Protein AF-A0A9E3FLU5-F1 (afdb_monomer)

Radius of gyration: 18.05 Å; Cα contacts (8 Å, |Δi|>4): 45; chains: 1; bounding box: 51×26×48 Å

Sequence (81 aa):
MAFDDKEALATIEKFIDYLWSGPREPAKIYIQESDLPLILPKASDGTYAAAMATVDDMNAFVERLMKEADAAANMDWWLVD

Foldseek 3Di:
DDDDPPVVVVVVVVVVCVCCPDLCVLVCCVPPPLPDDDDVVCVVVCVVVQCSPDNVSSVVVSVVVVVVVVCVVVVVVPPDD

Solvent-accessible surface area (backbone atoms only — not comparable to full-atom values): 4837 Å² total; per-residue (Å²): 135,80,86,59,66,68,62,51,51,58,49,51,53,54,47,53,54,55,59,45,49,69,84,42,33,26,53,46,48,53,77,74,69,57,86,58,79,86,61,70,68,37,67,78,74,42,52,50,64,58,26,41,73,36,60,65,44,26,50,55,49,50,53,50,51,51,51,54,50,51,38,61,72,69,64,51,85,75,78,77,131

pLDDT: mean 91.57, std 10.26, range [52.22, 98.5]

Structure (mmCIF, N/CA/C/O backbone):
data_AF-A0A9E3FLU5-F1
#
_entry.id   AF-A0A9E3FLU5-F1
#
loop_
_atom_site.group_PDB
_atom_site.id
_atom_site.type_symbol
_atom_site.label_atom_id
_atom_site.label_alt_id
_atom_site.label_comp_id
_atom_site.label_asym_id
_atom_site.label_entity_id
_atom_site.label_seq_id
_atom_site.pdbx_PDB_ins_code
_atom_site.Cartn_x
_atom_site.Cartn_y
_atom_site.Cartn_z
_atom_site.occupancy
_atom_site.B_iso_or_equiv
_atom_site.auth_seq_id
_atom_site.auth_comp_id
_atom_site.auth_asym_id
_atom_site.auth_atom_id
_atom_site.pdbx_PDB_model_num
ATOM 1 N N . MET A 1 1 ? -25.959 16.180 25.787 1.00 64.06 1 MET A N 1
ATOM 2 C CA . MET A 1 1 ? -24.711 15.425 25.562 1.00 64.06 1 MET A CA 1
ATOM 3 C C . MET A 1 1 ? -23.693 16.400 25.015 1.00 64.06 1 MET A C 1
ATOM 5 O O . MET A 1 1 ? -24.023 17.094 24.063 1.00 64.06 1 MET A O 1
ATOM 9 N N . ALA A 1 2 ? -22.532 16.514 25.654 1.00 86.38 2 ALA A N 1
ATOM 10 C CA . ALA A 1 2 ? -21.374 17.158 25.045 1.00 86.38 2 ALA A CA 1
ATOM 11 C C . ALA A 1 2 ? -20.601 16.085 24.267 1.00 86.38 2 ALA A C 1
ATOM 13 O O . ALA A 1 2 ? -20.645 14.915 24.649 1.00 86.38 2 ALA A O 1
ATOM 14 N N . PHE A 1 3 ? -19.966 16.469 23.168 1.00 89.94 3 PHE A N 1
ATOM 15 C CA . PHE A 1 3 ? -19.059 15.588 22.442 1.00 89.94 3 PHE A CA 1
ATOM 16 C C . PHE A 1 3 ? -17.794 15.358 23.282 1.00 89.94 3 PHE A C 1
ATOM 18 O O . PHE A 1 3 ? -17.304 16.297 23.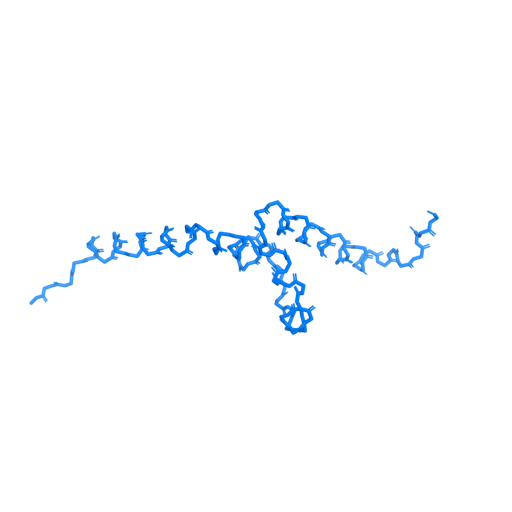909 1.00 89.94 3 PHE A O 1
ATOM 25 N N . ASP A 1 4 ? -17.310 14.117 23.333 1.00 94.75 4 ASP A N 1
ATOM 26 C CA . ASP A 1 4 ? -16.080 13.758 24.044 1.00 94.75 4 ASP A CA 1
ATOM 27 C C . ASP A 1 4 ? -14.914 13.699 23.049 1.00 94.75 4 ASP A C 1
ATOM 29 O O . ASP A 1 4 ? -14.669 12.680 22.397 1.00 94.75 4 ASP A O 1
ATOM 33 N N . ASP A 1 5 ? -14.194 14.817 22.929 1.00 95.19 5 ASP A N 1
ATOM 34 C CA . ASP A 1 5 ? -13.030 14.943 22.044 1.00 95.19 5 ASP A CA 1
ATOM 35 C C . ASP A 1 5 ? -11.952 13.893 22.350 1.00 95.19 5 ASP A C 1
ATOM 37 O O . ASP A 1 5 ? -11.282 13.388 21.447 1.00 95.19 5 ASP A O 1
ATOM 41 N N . LYS A 1 6 ? -11.773 13.545 23.630 1.00 96.19 6 LYS A N 1
ATOM 42 C CA . LYS A 1 6 ? -10.712 12.636 24.066 1.00 96.19 6 LYS A CA 1
ATOM 43 C C . LYS A 1 6 ? -11.019 11.206 23.641 1.00 96.19 6 LYS A C 1
ATOM 45 O O . LYS A 1 6 ? -10.129 10.509 23.155 1.00 96.19 6 LYS A O 1
ATOM 50 N N . GLU A 1 7 ? -12.262 10.769 23.819 1.00 96.62 7 GLU A N 1
ATOM 51 C CA . GLU A 1 7 ? -12.705 9.453 23.356 1.00 96.62 7 GLU A CA 1
ATOM 52 C C . GLU A 1 7 ? -12.652 9.351 21.825 1.00 96.62 7 GLU A C 1
ATOM 54 O O . GLU A 1 7 ? -12.203 8.335 21.283 1.00 96.62 7 GLU A O 1
ATOM 59 N N . ALA A 1 8 ? -13.044 10.418 21.123 1.00 96.62 8 ALA A N 1
ATOM 60 C CA . ALA A 1 8 ? -12.998 10.464 19.668 1.00 96.62 8 ALA A CA 1
ATOM 61 C C . ALA A 1 8 ? -11.564 10.323 19.132 1.00 96.62 8 ALA A C 1
ATOM 63 O O . ALA A 1 8 ? -11.310 9.468 18.282 1.00 96.62 8 ALA A O 1
ATOM 64 N N . LEU A 1 9 ? -10.613 11.095 19.670 1.00 97.56 9 LEU A N 1
ATOM 65 C CA . LEU A 1 9 ? -9.200 11.010 19.286 1.00 97.56 9 LEU A CA 1
ATOM 66 C C . LEU A 1 9 ? -8.613 9.624 19.573 1.00 97.56 9 LEU A C 1
ATOM 68 O O . LEU A 1 9 ? -8.024 9.013 18.682 1.00 97.56 9 LEU A O 1
ATOM 72 N N . ALA A 1 10 ? -8.867 9.071 20.763 1.00 97.94 10 ALA A N 1
ATOM 73 C CA . ALA A 1 10 ? -8.399 7.731 21.119 1.00 97.94 10 ALA A CA 1
ATOM 74 C C . ALA A 1 10 ? -8.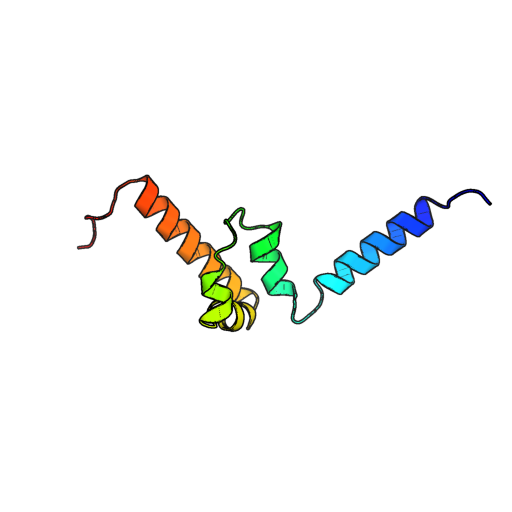974 6.633 20.203 1.00 97.94 10 ALA A C 1
ATOM 76 O O . ALA A 1 10 ? -8.351 5.590 19.999 1.00 97.94 10 ALA A O 1
ATOM 77 N N . THR A 1 11 ? -10.175 6.838 19.659 1.00 98.00 11 THR A N 1
ATOM 78 C CA . THR A 1 11 ? -10.793 5.913 18.699 1.00 98.00 11 THR A CA 1
ATOM 79 C C . THR A 1 11 ? -10.129 6.005 17.327 1.00 98.00 11 THR A C 1
ATOM 81 O O . THR A 1 11 ? -9.884 4.974 16.700 1.00 98.00 11 THR A O 1
ATOM 84 N N . ILE A 1 12 ? -9.798 7.217 16.875 1.00 97.19 12 ILE A N 1
ATOM 85 C CA . ILE A 1 12 ? -9.101 7.450 15.603 1.00 97.19 12 ILE A CA 1
ATOM 86 C C . ILE A 1 12 ? -7.704 6.822 15.629 1.00 97.19 12 ILE A C 1
ATOM 88 O O . ILE A 1 12 ? -7.349 6.109 14.694 1.00 97.19 12 ILE A O 1
ATOM 92 N N . GLU A 1 13 ? -6.940 7.020 16.703 1.00 96.75 13 GLU A N 1
ATOM 93 C CA . GLU A 1 13 ? -5.594 6.444 16.852 1.00 96.75 13 GLU A CA 1
ATOM 94 C C . GLU A 1 13 ? -5.627 4.913 16.758 1.00 96.75 13 GLU A C 1
ATOM 96 O O . GLU A 1 13 ? -4.936 4.322 15.929 1.00 96.75 13 GLU A O 1
ATOM 101 N N . LYS A 1 14 ? -6.533 4.265 17.504 1.00 97.44 14 LYS A N 1
ATOM 102 C CA . LYS A 1 14 ? -6.725 2.806 17.433 1.00 97.44 14 LYS A CA 1
ATOM 103 C C . LYS A 1 14 ? -7.105 2.329 16.036 1.00 97.44 14 LYS A C 1
ATOM 105 O O . LYS A 1 14 ? -6.712 1.237 15.630 1.00 97.44 14 LYS A O 1
ATOM 110 N N . PHE A 1 15 ? -7.908 3.110 15.317 1.00 95.38 15 PHE A N 1
ATOM 111 C CA . PHE A 1 15 ? -8.284 2.774 13.952 1.00 95.38 15 PHE A CA 1
ATOM 112 C C . PHE A 1 15 ? -7.087 2.851 13.001 1.00 95.38 15 PHE A C 1
ATOM 114 O O . PHE A 1 15 ? -6.929 1.950 12.182 1.00 95.38 15 PHE A O 1
ATOM 121 N N . ILE A 1 16 ? -6.243 3.879 13.117 1.00 94.12 16 ILE A N 1
ATOM 122 C CA . ILE A 1 16 ? -5.030 4.029 12.300 1.00 94.12 16 ILE A CA 1
ATOM 123 C C . ILE A 1 16 ? -4.070 2.864 12.558 1.00 94.12 16 ILE A C 1
ATOM 125 O O . ILE A 1 16 ? -3.618 2.230 11.603 1.00 94.12 16 ILE A O 1
ATOM 129 N N . ASP A 1 17 ? -3.829 2.528 13.827 1.00 94.12 17 ASP A N 1
ATOM 130 C CA . ASP A 1 17 ? -2.988 1.390 14.209 1.00 94.12 17 ASP A CA 1
ATOM 131 C C . ASP A 1 17 ? -3.536 0.083 13.631 1.00 94.12 17 ASP A C 1
ATOM 133 O O . ASP A 1 17 ? -2.810 -0.706 13.027 1.00 94.12 17 ASP A O 1
ATOM 137 N N . TYR A 1 18 ? -4.847 -0.137 13.747 1.00 94.38 18 TYR A N 1
ATOM 138 C CA . TYR A 1 18 ? -5.493 -1.312 13.175 1.00 94.38 18 TYR A CA 1
ATOM 139 C C . TYR A 1 18 ? -5.419 -1.343 11.641 1.00 94.38 18 TYR A C 1
ATOM 141 O O . TYR A 1 18 ? -5.186 -2.406 11.054 1.00 94.38 18 TYR A O 1
ATOM 149 N N . LEU A 1 19 ? -5.624 -0.204 10.974 1.00 93.56 19 LEU A N 1
ATOM 150 C CA . LEU A 1 19 ? -5.589 -0.091 9.518 1.00 93.56 19 LEU A CA 1
ATOM 151 C C . LEU A 1 19 ? -4.235 -0.540 8.968 1.00 93.56 19 LEU A C 1
ATOM 153 O O . LEU A 1 19 ? -4.206 -1.319 8.013 1.00 93.56 19 LEU A O 1
ATOM 157 N N . TRP A 1 20 ? -3.151 -0.097 9.604 1.00 93.75 20 TRP A N 1
ATOM 158 C CA . TRP A 1 20 ? -1.786 -0.417 9.192 1.00 93.75 20 TRP A CA 1
ATOM 159 C C . TRP A 1 20 ? -1.202 -1.656 9.853 1.00 93.75 20 TRP A C 1
ATOM 161 O O . TRP A 1 20 ? -0.112 -2.071 9.487 1.00 93.75 20 TRP A O 1
ATOM 171 N N . SER A 1 21 ? -1.934 -2.299 10.759 1.00 89.81 21 SER A N 1
ATOM 172 C CA . SER A 1 21 ? -1.542 -3.608 11.266 1.00 89.81 21 SER A CA 1
ATOM 173 C C . SER A 1 21 ? -1.710 -4.699 10.196 1.00 89.81 21 SER A C 1
ATOM 175 O O . SER A 1 21 ? -2.735 -4.789 9.506 1.00 89.81 21 SER A O 1
ATOM 177 N N . GLY A 1 22 ? -0.708 -5.572 10.080 1.00 89.62 22 GLY A N 1
ATOM 178 C CA . GLY A 1 22 ? -0.803 -6.807 9.308 1.00 89.62 22 GLY A CA 1
ATOM 179 C C . GLY A 1 22 ? -0.716 -6.600 7.787 1.00 89.62 22 GLY A C 1
ATOM 180 O O . GLY A 1 22 ? 0.072 -5.782 7.326 1.00 89.62 22 GLY A O 1
ATOM 181 N N . PRO A 1 23 ? -1.508 -7.320 6.967 1.00 93.44 23 PRO A N 1
ATOM 182 C CA . PRO A 1 23 ? -1.285 -7.398 5.515 1.00 93.44 23 PRO A CA 1
ATOM 183 C C . PRO A 1 23 ? -1.391 -6.077 4.739 1.00 93.44 23 PRO A C 1
ATOM 185 O O . PRO A 1 23 ? -1.053 -6.031 3.563 1.00 93.44 23 PRO A O 1
ATOM 188 N N . ARG A 1 24 ? -1.920 -5.015 5.358 1.00 93.94 24 ARG A N 1
ATOM 189 C CA . ARG A 1 24 ? -2.070 -3.690 4.737 1.00 93.94 24 ARG A CA 1
ATOM 190 C C . ARG A 1 24 ? -0.906 -2.755 5.041 1.00 93.94 24 ARG A C 1
ATOM 192 O O . ARG A 1 24 ? -0.833 -1.702 4.419 1.00 93.94 24 ARG A O 1
ATOM 199 N N . GLU A 1 25 ? -0.016 -3.127 5.956 1.00 95.88 25 GLU A N 1
ATOM 200 C CA . GLU A 1 25 ? 1.165 -2.341 6.315 1.00 95.88 25 GLU A CA 1
ATOM 201 C C . GLU A 1 25 ? 1.978 -1.891 5.090 1.00 95.88 25 GLU A C 1
ATOM 203 O O . GLU A 1 25 ? 2.271 -0.698 5.004 1.00 95.88 25 GLU A O 1
ATOM 208 N N . PRO A 1 26 ? 2.241 -2.740 4.071 1.00 97.31 26 PRO A N 1
ATOM 209 C CA . PRO A 1 26 ? 2.993 -2.289 2.904 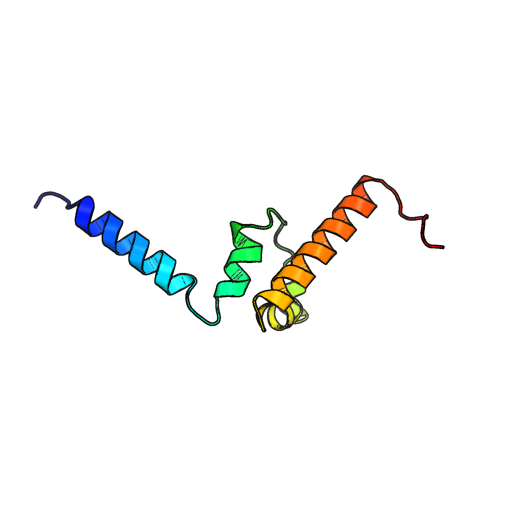1.00 97.31 26 PRO A CA 1
ATOM 210 C C . PRO A 1 26 ? 2.269 -1.169 2.136 1.00 97.31 26 PRO A C 1
ATOM 212 O O . PRO A 1 26 ? 2.900 -0.241 1.642 1.00 97.31 26 PRO A O 1
ATOM 215 N N . ALA A 1 27 ? 0.931 -1.155 2.102 1.00 95.31 27 ALA A N 1
ATOM 216 C CA . ALA A 1 27 ? 0.181 -0.097 1.418 1.00 95.31 27 ALA A CA 1
ATOM 217 C C . ALA A 1 27 ? 0.402 1.282 2.056 1.00 95.31 27 ALA A C 1
ATOM 219 O O . ALA A 1 27 ? 0.314 2.291 1.355 1.00 95.31 27 ALA A O 1
ATOM 220 N N . LYS A 1 28 ? 0.704 1.334 3.360 1.00 96.06 28 LYS A N 1
ATOM 221 C CA . LYS A 1 28 ? 1.019 2.579 4.068 1.00 96.06 28 LYS A CA 1
ATOM 222 C C . LYS A 1 28 ? 2.209 3.287 3.426 1.00 96.06 28 LYS A C 1
ATOM 224 O O . LYS A 1 28 ? 2.123 4.481 3.160 1.00 96.06 28 LYS A O 1
ATOM 229 N N . ILE A 1 29 ? 3.265 2.532 3.125 1.00 96.88 29 ILE A N 1
ATOM 230 C CA . ILE A 1 29 ? 4.514 3.041 2.548 1.00 96.88 29 ILE A CA 1
ATOM 231 C C . ILE A 1 29 ? 4.210 3.750 1.228 1.00 96.88 29 ILE A C 1
ATOM 233 O O . ILE A 1 29 ? 4.552 4.911 1.028 1.00 96.88 29 ILE A O 1
ATOM 237 N N . TYR A 1 30 ? 3.469 3.082 0.342 1.00 96.12 30 TYR A N 1
ATOM 238 C CA . TYR A 1 30 ? 3.136 3.657 -0.956 1.00 96.12 30 TYR A CA 1
ATOM 239 C C . TYR A 1 30 ? 2.181 4.856 -0.844 1.00 96.12 30 TYR A C 1
ATOM 241 O O . TYR A 1 30 ? 2.428 5.897 -1.444 1.00 96.12 30 TYR A O 1
ATOM 249 N N . ILE A 1 31 ? 1.096 4.732 -0.073 1.00 94.00 31 ILE A N 1
ATO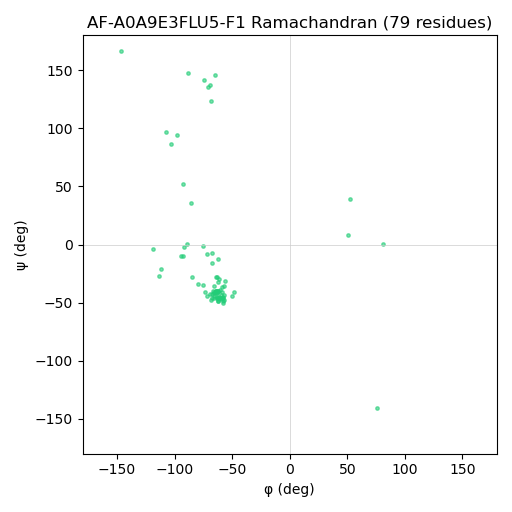M 250 C CA . ILE A 1 31 ? -0.002 5.714 -0.062 1.00 94.00 31 ILE A CA 1
ATOM 251 C C . ILE A 1 31 ? 0.324 6.957 0.777 1.00 94.00 31 ILE A C 1
ATOM 253 O O . ILE A 1 31 ? -0.169 8.037 0.462 1.00 94.00 31 ILE A O 1
ATOM 257 N N . GLN A 1 32 ? 1.082 6.808 1.866 1.00 91.88 32 GLN A N 1
ATOM 258 C CA . GLN A 1 32 ? 1.306 7.873 2.852 1.00 91.88 32 GLN A CA 1
ATOM 259 C C . GLN A 1 32 ? 2.756 8.360 2.903 1.00 91.88 32 GLN A C 1
ATOM 261 O O . GLN A 1 32 ? 2.977 9.495 3.310 1.00 91.88 32 GLN A O 1
ATOM 266 N N . GLU A 1 33 ? 3.735 7.520 2.548 1.00 94.25 33 GLU A N 1
ATOM 267 C CA . GLU A 1 33 ? 5.153 7.806 2.824 1.00 94.25 33 GLU A CA 1
ATOM 268 C C . GLU A 1 33 ? 5.983 8.071 1.555 1.00 94.25 33 GLU A C 1
ATOM 270 O O . GLU A 1 33 ? 7.034 8.696 1.650 1.00 94.25 33 GLU A O 1
ATOM 275 N N . SER A 1 34 ? 5.535 7.620 0.375 1.00 91.69 34 SER A N 1
ATOM 276 C CA . SER A 1 34 ? 6.356 7.651 -0.848 1.00 91.69 34 SER A CA 1
ATOM 277 C C . SER A 1 34 ? 6.203 8.891 -1.738 1.00 91.69 34 SER A C 1
ATOM 279 O O . SER A 1 34 ? 6.961 9.028 -2.693 1.00 91.69 34 SER A O 1
ATOM 281 N N . ASP A 1 35 ? 5.221 9.764 -1.487 1.00 91.00 35 ASP A N 1
ATOM 282 C CA . ASP A 1 35 ? 4.836 10.904 -2.351 1.00 91.00 35 ASP A CA 1
ATOM 283 C C . ASP A 1 35 ? 4.596 10.556 -3.844 1.00 91.00 35 ASP A C 1
ATOM 285 O O . ASP A 1 35 ? 4.375 11.437 -4.682 1.00 91.00 35 ASP A O 1
ATOM 289 N N . LEU A 1 36 ? 4.592 9.266 -4.201 1.00 93.00 36 LEU A N 1
ATOM 290 C CA . LEU A 1 36 ? 4.437 8.803 -5.572 1.00 93.00 36 LEU A CA 1
ATOM 291 C C . LEU A 1 36 ? 2.981 8.954 -6.036 1.00 93.00 36 LEU A C 1
ATOM 293 O O . LEU A 1 36 ? 2.043 8.658 -5.288 1.00 93.00 36 LEU A O 1
ATOM 297 N N . PRO A 1 37 ? 2.753 9.337 -7.305 1.00 92.81 37 PRO A N 1
ATOM 298 C CA . PRO A 1 37 ? 1.415 9.322 -7.868 1.00 92.81 37 PRO A CA 1
ATOM 299 C C . PRO A 1 37 ? 0.891 7.886 -7.953 1.00 92.81 37 PRO A C 1
ATOM 301 O O . PRO A 1 37 ? 1.629 6.948 -8.257 1.00 92.81 37 PRO A O 1
ATOM 304 N N . LEU A 1 38 ? -0.418 7.721 -7.767 1.00 91.94 38 LEU A N 1
ATOM 305 C CA . LEU A 1 38 ? -1.072 6.432 -7.963 1.00 91.94 38 LEU A CA 1
ATOM 306 C C . LEU A 1 38 ? -1.071 6.049 -9.453 1.00 91.94 38 LEU A C 1
ATOM 308 O O . LEU A 1 38 ? -1.613 6.764 -10.297 1.00 91.94 38 LEU A O 1
ATOM 312 N N . ILE A 1 39 ? -0.517 4.880 -9.773 1.00 94.00 39 ILE A N 1
ATOM 313 C CA . ILE A 1 39 ? -0.402 4.357 -11.138 1.00 94.00 39 ILE A CA 1
ATOM 314 C C . ILE A 1 39 ? -1.472 3.279 -11.339 1.00 94.00 39 ILE A C 1
ATOM 316 O O . ILE A 1 39 ? -1.221 2.089 -11.163 1.00 94.00 39 ILE A O 1
ATOM 320 N N . LEU A 1 40 ? -2.681 3.692 -11.729 1.00 93.75 40 LEU A N 1
ATOM 321 C CA . LEU A 1 40 ? -3.852 2.805 -11.849 1.00 93.75 40 LEU A CA 1
ATOM 322 C C . LEU A 1 40 ? -3.606 1.493 -12.627 1.00 93.75 40 LEU A C 1
ATOM 324 O O . LEU A 1 40 ? -4.070 0.453 -12.156 1.00 93.75 40 LEU A O 1
ATOM 328 N N . PRO A 1 41 ? -2.859 1.473 -13.752 1.00 96.38 41 PRO A N 1
ATOM 329 C CA . PRO A 1 41 ? -2.582 0.223 -14.465 1.00 96.38 41 PRO A CA 1
ATOM 330 C C . PRO A 1 41 ? -1.917 -0.865 -13.606 1.00 96.38 41 PRO A C 1
ATOM 332 O O . PRO A 1 41 ? -2.225 -2.045 -13.782 1.00 96.38 41 PRO A O 1
ATOM 335 N N . LYS A 1 42 ? -1.097 -0.479 -12.617 1.00 95.44 42 LYS A N 1
ATOM 336 C CA . LYS A 1 42 ? -0.386 -1.407 -11.720 1.00 95.44 42 LYS A CA 1
ATOM 337 C C . LYS A 1 42 ? -1.303 -2.190 -10.775 1.00 95.44 42 LYS A C 1
ATOM 339 O O . LYS A 1 42 ? -0.892 -3.189 -10.185 1.00 95.44 42 LYS A O 1
ATOM 344 N N . ALA A 1 43 ? -2.554 -1.748 -10.624 1.00 94.00 43 ALA A N 1
ATOM 345 C CA . ALA A 1 43 ? -3.580 -2.512 -9.923 1.00 94.00 43 ALA A CA 1
ATOM 346 C C . ALA A 1 43 ? -4.097 -3.679 -10.777 1.00 94.00 43 ALA A C 1
ATOM 348 O O . ALA A 1 43 ? -4.407 -4.740 -10.244 1.00 94.00 43 ALA A O 1
ATOM 349 N N . SER A 1 44 ? -4.181 -3.489 -12.097 1.00 96.31 44 SER A N 1
ATOM 350 C CA . SER A 1 44 ? -4.719 -4.491 -13.025 1.00 96.31 44 SER A CA 1
ATOM 351 C C . SER A 1 44 ? -3.692 -5.527 -13.480 1.00 96.31 44 SER A C 1
ATOM 353 O O . SER A 1 44 ? -4.071 -6.656 -13.776 1.00 96.31 44 SER A O 1
ATOM 355 N N . ASP A 1 45 ? -2.405 -5.170 -13.510 1.00 97.12 45 ASP A N 1
ATOM 356 C CA . ASP A 1 45 ? -1.326 -6.071 -13.938 1.00 97.12 45 ASP A CA 1
ATOM 357 C C . ASP A 1 45 ? -0.729 -6.914 -12.792 1.00 97.12 45 ASP A C 1
ATOM 359 O O . ASP A 1 45 ? 0.173 -7.718 -13.013 1.00 97.12 45 ASP A O 1
ATOM 363 N N . GLY A 1 46 ? -1.241 -6.749 -11.566 1.00 96.62 46 GLY A N 1
ATOM 364 C CA . GLY A 1 46 ? -0.781 -7.478 -10.385 1.00 96.62 46 GLY A CA 1
ATOM 365 C C . GLY A 1 46 ? 0.491 -6.918 -9.741 1.00 96.62 46 GLY A C 1
ATOM 366 O O . GLY A 1 46 ? 0.907 -7.444 -8.711 1.00 96.62 46 GLY A O 1
ATOM 367 N N . THR A 1 47 ? 1.080 -5.838 -10.264 1.00 97.81 47 THR A N 1
ATOM 368 C CA . THR A 1 47 ? 2.290 -5.222 -9.693 1.00 97.81 47 THR A CA 1
ATOM 369 C C . THR A 1 47 ? 2.079 -4.819 -8.237 1.00 97.81 47 THR A C 1
ATOM 371 O O . THR A 1 47 ? 2.903 -5.152 -7.388 1.00 97.81 47 THR A O 1
ATOM 374 N N . TYR A 1 48 ? 0.968 -4.144 -7.916 1.00 96.81 48 TYR A N 1
ATOM 375 C CA . TYR A 1 48 ? 0.680 -3.787 -6.524 1.00 96.81 48 TYR A CA 1
ATOM 376 C C . TYR A 1 48 ? 0.433 -5.019 -5.653 1.00 96.81 48 TYR A C 1
ATOM 378 O O . TYR A 1 48 ? 0.862 -5.035 -4.508 1.00 96.81 48 TYR A O 1
ATOM 386 N N . ALA A 1 49 ? -0.198 -6.071 -6.183 1.00 97.62 49 ALA A N 1
ATOM 387 C CA . ALA A 1 49 ? -0.401 -7.306 -5.427 1.00 97.62 49 ALA A CA 1
ATOM 388 C C . ALA A 1 49 ? 0.933 -7.985 -5.076 1.00 97.62 49 ALA A C 1
ATOM 390 O O . ALA A 1 49 ? 1.092 -8.461 -3.956 1.00 97.62 49 ALA A O 1
ATOM 391 N N . ALA A 1 50 ? 1.896 -7.981 -6.002 1.00 97.88 50 ALA A N 1
ATOM 392 C CA . ALA A 1 50 ? 3.243 -8.484 -5.753 1.00 97.88 50 ALA A CA 1
ATOM 393 C C . ALA A 1 50 ? 4.005 -7.610 -4.742 1.00 97.88 50 ALA A C 1
ATOM 395 O O . ALA A 1 50 ? 4.570 -8.136 -3.791 1.00 97.88 50 ALA A O 1
ATOM 396 N N . ALA A 1 51 ? 3.966 -6.283 -4.896 1.00 97.88 51 ALA A N 1
ATOM 397 C CA . ALA A 1 51 ? 4.622 -5.354 -3.970 1.00 97.88 51 ALA A CA 1
ATOM 398 C C . ALA A 1 51 ? 4.039 -5.415 -2.545 1.00 97.88 51 ALA A C 1
ATOM 400 O O . ALA A 1 51 ? 4.738 -5.157 -1.575 1.00 97.88 51 ALA A O 1
ATOM 401 N N . MET A 1 52 ? 2.762 -5.779 -2.399 1.00 97.56 52 MET A N 1
ATOM 402 C CA . MET A 1 52 ? 2.084 -5.931 -1.107 1.00 97.56 52 MET A CA 1
ATOM 403 C C . MET A 1 52 ? 2.463 -7.209 -0.339 1.00 97.56 52 MET A C 1
ATOM 405 O O . MET A 1 52 ? 1.943 -7.416 0.757 1.00 97.56 52 MET A O 1
ATOM 409 N N . ALA A 1 53 ? 3.320 -8.080 -0.885 1.00 97.50 53 ALA A N 1
ATOM 410 C CA . ALA A 1 53 ? 3.683 -9.346 -0.245 1.00 97.50 53 ALA A CA 1
ATOM 411 C C . ALA A 1 53 ? 4.408 -9.145 1.097 1.00 97.50 53 ALA A C 1
ATOM 413 O O . ALA A 1 53 ? 4.100 -9.840 2.068 1.00 97.50 53 ALA A O 1
ATOM 414 N N . THR A 1 54 ? 5.325 -8.176 1.168 1.00 97.44 54 THR A N 1
ATOM 415 C CA . THR A 1 54 ? 6.043 -7.792 2.389 1.00 97.44 54 THR A CA 1
ATOM 416 C C . THR A 1 54 ? 6.339 -6.289 2.410 1.00 97.44 54 THR A C 1
ATOM 418 O O . THR A 1 54 ? 6.234 -5.600 1.395 1.00 97.44 54 THR A O 1
ATOM 421 N N . VAL A 1 55 ? 6.727 -5.766 3.577 1.00 97.50 55 VAL A N 1
ATOM 422 C CA . VAL A 1 55 ? 7.236 -4.389 3.712 1.00 97.50 55 VAL A CA 1
ATOM 423 C C . VAL A 1 55 ? 8.475 -4.172 2.837 1.00 97.50 55 VAL A C 1
ATOM 425 O O . VAL A 1 55 ? 8.581 -3.143 2.172 1.00 97.50 55 VAL A O 1
ATOM 428 N N . ASP A 1 56 ? 9.374 -5.156 2.782 1.00 98.19 56 ASP A N 1
ATOM 429 C CA . ASP A 1 56 ? 10.599 -5.081 1.982 1.00 98.19 56 ASP A CA 1
ATOM 430 C C . ASP A 1 56 ? 10.298 -5.040 0.478 1.00 98.19 56 ASP A C 1
ATOM 432 O O . ASP A 1 56 ? 10.881 -4.227 -0.240 1.00 98.19 56 ASP A O 1
ATOM 436 N N . ASP A 1 57 ? 9.340 -5.844 0.005 1.00 98.50 57 ASP A N 1
ATOM 437 C CA . ASP A 1 57 ? 8.916 -5.843 -1.402 1.00 98.50 57 ASP A CA 1
ATOM 438 C C . ASP A 1 57 ? 8.326 -4.487 -1.813 1.00 98.50 57 ASP A C 1
ATOM 440 O O . ASP A 1 57 ? 8.612 -3.984 -2.906 1.00 9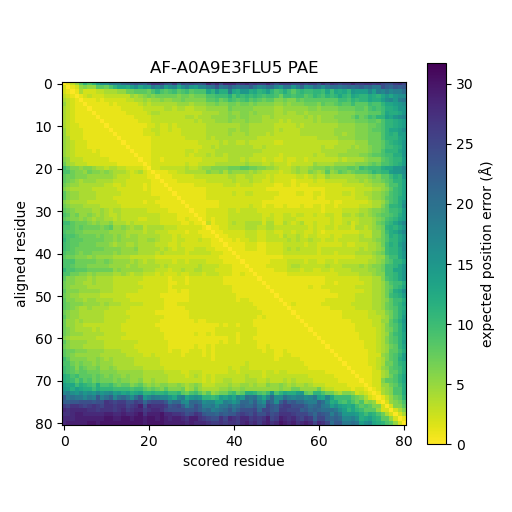8.50 57 ASP A O 1
ATOM 444 N N . MET A 1 58 ? 7.542 -3.854 -0.934 1.00 98.00 58 MET A N 1
ATOM 445 C CA . MET A 1 58 ? 7.007 -2.523 -1.204 1.00 98.00 58 MET A CA 1
ATOM 446 C C . MET A 1 58 ? 8.095 -1.449 -1.190 1.00 98.00 58 MET A C 1
ATOM 448 O O . MET A 1 58 ? 8.102 -0.589 -2.070 1.00 98.00 58 MET A O 1
ATOM 452 N N . ASN A 1 59 ? 9.027 -1.500 -0.236 1.00 98.38 59 ASN A N 1
ATOM 453 C CA . ASN A 1 59 ? 10.160 -0.575 -0.193 1.00 98.38 59 ASN A CA 1
ATOM 454 C C . ASN A 1 59 ? 11.007 -0.679 -1.467 1.00 98.38 59 ASN A C 1
ATOM 456 O O . ASN A 1 59 ? 11.294 0.339 -2.094 1.00 98.38 59 ASN A O 1
ATOM 460 N N . ALA A 1 60 ? 11.332 -1.899 -1.904 1.00 98.50 60 ALA A N 1
ATOM 461 C CA . ALA A 1 60 ? 12.066 -2.133 -3.145 1.00 98.50 60 ALA A CA 1
ATOM 462 C C . ALA A 1 60 ? 11.304 -1.603 -4.372 1.00 98.50 60 ALA A C 1
ATOM 464 O O . ALA A 1 60 ? 11.891 -1.032 -5.296 1.00 98.50 60 ALA A O 1
ATOM 465 N N . PHE A 1 61 ? 9.979 -1.762 -4.386 1.00 98.06 61 PHE A N 1
ATOM 466 C CA . PHE A 1 61 ? 9.129 -1.227 -5.441 1.00 98.06 61 PHE A CA 1
ATOM 467 C C .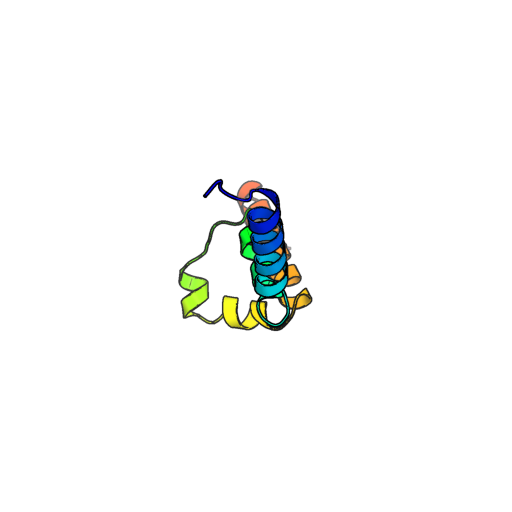 PHE A 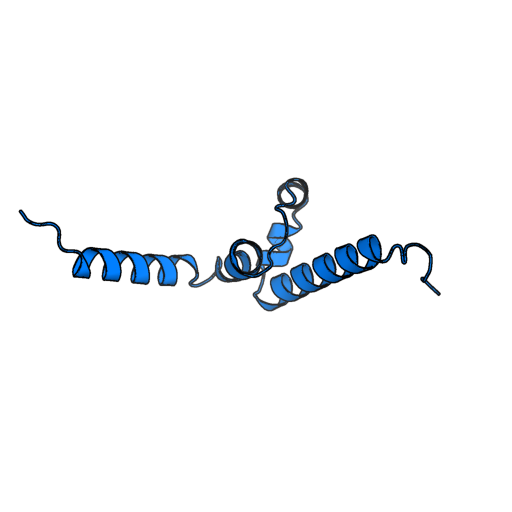1 61 ? 9.112 0.312 -5.471 1.00 98.06 61 PHE A C 1
ATOM 469 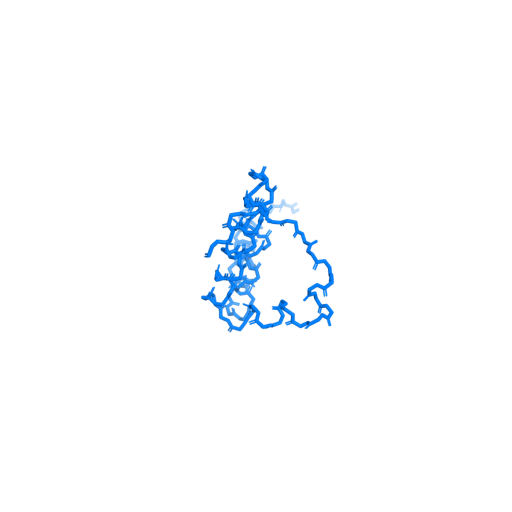O O . PHE A 1 61 ? 9.268 0.890 -6.551 1.00 98.06 61 PHE A O 1
ATOM 476 N N . VAL A 1 62 ? 8.960 0.969 -4.317 1.00 98.00 62 VAL A N 1
ATOM 477 C CA . VAL A 1 62 ? 9.002 2.436 -4.182 1.00 98.00 62 VAL A CA 1
ATOM 478 C C . VAL A 1 62 ? 10.366 2.980 -4.596 1.00 98.00 62 VAL A C 1
ATOM 480 O O . VAL A 1 62 ? 10.426 3.876 -5.435 1.00 98.00 62 VAL A O 1
ATOM 483 N N . GLU A 1 63 ? 11.457 2.400 -4.090 1.00 97.88 63 GLU A N 1
ATOM 484 C CA . GLU A 1 63 ? 12.823 2.819 -4.419 1.00 97.88 63 GLU A CA 1
ATOM 485 C C . GLU A 1 63 ? 13.079 2.749 -5.929 1.00 97.88 63 GLU A C 1
ATOM 487 O O . GLU A 1 63 ? 13.636 3.678 -6.518 1.00 97.88 63 GLU A O 1
ATOM 492 N N . ARG A 1 64 ? 12.632 1.671 -6.583 1.00 96.62 64 ARG A N 1
ATOM 493 C CA . ARG A 1 64 ? 12.742 1.540 -8.038 1.00 96.62 64 ARG A CA 1
ATOM 494 C C . ARG A 1 64 ? 11.972 2.640 -8.770 1.00 96.62 64 ARG A C 1
ATOM 496 O O . ARG A 1 64 ? 12.519 3.223 -9.701 1.00 96.62 64 ARG A O 1
ATOM 503 N N . LEU A 1 65 ? 10.734 2.936 -8.366 1.00 96.12 65 LEU A N 1
ATOM 504 C CA . LEU A 1 65 ? 9.939 3.995 -8.997 1.00 96.12 65 LEU A CA 1
ATOM 505 C C . LEU A 1 65 ? 10.553 5.383 -8.809 1.00 96.12 65 LEU A C 1
ATOM 507 O O . LEU A 1 65 ? 10.552 6.168 -9.753 1.00 96.12 65 LEU A O 1
ATOM 511 N N . MET A 1 66 ? 11.096 5.677 -7.626 1.00 94.56 66 MET A N 1
ATOM 512 C CA . MET A 1 66 ? 11.795 6.939 -7.373 1.00 94.56 66 MET A CA 1
ATOM 513 C C . MET A 1 66 ? 13.031 7.068 -8.269 1.00 94.56 66 MET A C 1
ATOM 515 O O . MET A 1 66 ? 13.187 8.083 -8.937 1.00 94.56 66 MET A O 1
ATOM 519 N N . LYS A 1 67 ? 13.846 6.009 -8.388 1.00 93.62 67 LYS A N 1
ATOM 520 C CA . LYS A 1 67 ? 15.001 5.989 -9.304 1.00 93.62 67 LYS A CA 1
ATOM 521 C C . LYS A 1 67 ? 14.601 6.197 -10.764 1.00 93.62 67 LYS A C 1
ATOM 523 O O . LYS A 1 67 ? 15.264 6.942 -11.477 1.00 93.62 67 LYS A O 1
ATOM 528 N N . GLU A 1 68 ? 13.531 5.543 -11.217 1.00 91.19 68 GLU A N 1
ATOM 529 C CA . GLU A 1 68 ? 13.003 5.718 -12.577 1.00 91.19 68 GLU A CA 1
ATOM 530 C C . GLU A 1 68 ? 12.531 7.162 -12.814 1.00 91.19 68 GLU A C 1
ATOM 532 O O . GLU A 1 68 ? 12.804 7.733 -13.871 1.00 91.19 68 GLU A O 1
ATOM 537 N N . ALA A 1 69 ? 11.864 7.769 -11.827 1.00 89.56 69 ALA A N 1
ATOM 538 C CA . ALA A 1 69 ? 11.425 9.159 -11.891 1.00 89.56 69 ALA A CA 1
ATOM 539 C C . ALA A 1 69 ? 12.610 10.139 -11.918 1.00 89.56 69 ALA A C 1
ATOM 541 O O . ALA A 1 69 ? 12.624 11.042 -12.754 1.00 89.56 69 ALA A O 1
ATOM 542 N N . ASP A 1 70 ? 13.619 9.929 -11.071 1.00 89.94 70 ASP A N 1
ATOM 543 C CA . ASP A 1 70 ? 14.834 10.747 -11.023 1.00 89.94 70 ASP A CA 1
ATOM 544 C C . ASP A 1 70 ? 15.628 10.658 -12.333 1.00 89.94 70 ASP A C 1
ATOM 546 O O . ASP A 1 70 ? 16.018 11.680 -12.896 1.00 89.94 70 ASP A O 1
ATOM 550 N N . ALA A 1 71 ? 15.816 9.450 -12.876 1.00 89.12 71 ALA A N 1
ATOM 551 C CA . ALA A 1 71 ? 16.499 9.252 -14.156 1.00 89.12 71 ALA A CA 1
ATOM 552 C C . ALA A 1 71 ? 15.755 9.936 -15.316 1.00 89.12 71 ALA A C 1
ATOM 554 O O . ALA A 1 71 ? 16.375 10.554 -16.187 1.00 89.12 71 ALA A O 1
ATOM 555 N N . ALA A 1 72 ? 14.419 9.870 -15.314 1.00 86.44 72 ALA A N 1
ATOM 556 C CA . ALA A 1 72 ? 13.593 10.573 -16.288 1.00 86.44 72 ALA A CA 1
ATOM 557 C C . ALA A 1 72 ? 13.703 12.101 -16.138 1.00 86.44 72 ALA A C 1
ATOM 559 O O . ALA A 1 72 ? 13.797 12.803 -17.147 1.00 86.44 72 ALA A O 1
ATOM 560 N N . ALA A 1 73 ? 13.736 12.614 -14.904 1.00 84.38 7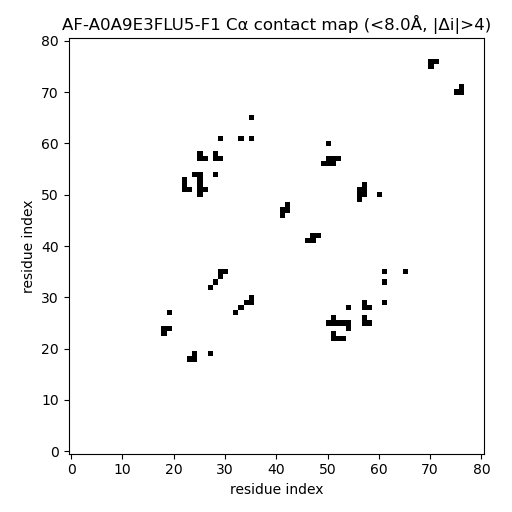3 ALA A N 1
ATOM 561 C CA . ALA A 1 73 ? 13.894 14.038 -14.614 1.00 84.38 73 ALA A CA 1
ATOM 562 C C . ALA A 1 73 ? 15.277 14.573 -15.022 1.00 84.38 73 ALA A C 1
ATOM 564 O O . ALA A 1 73 ? 15.366 15.659 -15.596 1.00 84.38 73 ALA A O 1
ATOM 565 N N . ASN A 1 74 ? 16.340 13.794 -14.801 1.00 83.81 74 ASN A N 1
ATOM 566 C CA . ASN A 1 74 ? 17.702 14.127 -15.227 1.00 83.81 74 ASN A CA 1
ATOM 567 C C . ASN A 1 74 ? 17.909 14.009 -16.741 1.00 83.81 74 ASN A C 1
ATOM 569 O O . ASN A 1 74 ? 18.949 14.421 -17.248 1.00 83.81 74 ASN A O 1
ATOM 573 N N . MET A 1 75 ? 16.931 13.467 -17.477 1.00 78.50 75 MET A N 1
ATOM 574 C CA . MET A 1 75 ? 17.092 13.113 -18.884 1.00 78.50 75 MET A CA 1
ATOM 575 C C . MET A 1 75 ? 18.330 12.221 -19.105 1.00 78.50 75 MET A C 1
ATOM 577 O O . MET A 1 75 ? 18.986 12.307 -20.145 1.00 78.50 75 MET A O 1
ATOM 581 N N . ASP A 1 76 ? 18.588 11.289 -18.188 1.00 67.81 76 ASP A N 1
ATOM 582 C CA . ASP A 1 76 ? 19.642 10.272 -18.310 1.00 67.81 76 ASP A CA 1
ATOM 583 C C . ASP A 1 76 ? 19.144 9.041 -19.093 1.00 67.81 76 ASP A C 1
ATOM 585 O O . ASP A 1 76 ? 19.519 7.900 -18.841 1.00 67.81 76 ASP A O 1
ATOM 589 N N . TRP A 1 77 ? 18.290 9.265 -20.096 1.00 63.72 77 TRP A N 1
ATOM 590 C CA . TRP A 1 77 ? 17.696 8.222 -20.945 1.00 63.72 77 TRP A CA 1
ATOM 591 C C . TRP A 1 77 ? 18.715 7.512 -21.856 1.00 63.72 77 TRP A C 1
ATOM 593 O O . TRP A 1 77 ? 18.364 6.520 -22.490 1.00 63.72 77 TRP A O 1
ATOM 603 N N . TRP A 1 78 ? 19.966 7.992 -21.903 1.00 62.47 78 TRP A N 1
ATOM 604 C CA . TRP A 1 78 ? 21.056 7.448 -22.726 1.00 62.47 78 TRP A CA 1
ATOM 605 C C . TRP A 1 78 ? 22.273 6.941 -21.938 1.00 62.47 78 TRP A C 1
ATOM 607 O O . TRP A 1 78 ? 23.190 6.413 -22.559 1.00 62.47 78 TRP A O 1
ATOM 617 N N . LEU A 1 79 ? 22.324 7.089 -20.609 1.00 57.72 79 LEU A N 1
ATOM 618 C CA . LEU A 1 79 ? 23.466 6.646 -19.789 1.00 57.72 79 LEU A CA 1
ATOM 619 C C . LEU A 1 79 ? 23.266 5.221 -19.259 1.00 57.72 79 LEU A C 1
ATOM 621 O O . LEU A 1 79 ? 23.380 4.956 -18.064 1.00 57.72 79 LEU A O 1
ATOM 625 N N . VAL A 1 80 ? 22.960 4.304 -20.172 1.00 57.62 80 VAL A N 1
ATOM 626 C CA . VAL A 1 80 ? 23.095 2.867 -19.932 1.00 57.62 80 VAL A CA 1
ATOM 627 C C . VAL A 1 80 ? 24.296 2.403 -20.754 1.00 57.62 80 VAL A C 1
ATOM 629 O O . VAL A 1 80 ? 24.157 2.180 -21.955 1.00 57.62 80 VAL A O 1
ATOM 632 N N . ASP A 1 81 ? 25.461 2.319 -20.107 1.00 52.22 81 ASP A N 1
ATOM 633 C CA . ASP A 1 81 ? 26.565 1.436 -20.518 1.00 52.22 81 ASP A CA 1
ATOM 634 C C . ASP A 1 81 ? 26.405 0.083 -19.804 1.00 52.22 81 ASP A C 1
ATOM 636 O O . ASP A 1 81 ? 26.146 0.091 -18.575 1.00 52.22 81 ASP A O 1
#

Mean predicted aligned error: 5.73 Å

Secondary structure (DSSP, 8-state):
----HHHHHHHHHHHHHHHHSGGGHHHHIIIIIS-PPP-THHHHSSHHHHHTT-HHHHHHHHHHHHHHHHHHHTT-TT---